Protein AF-A0A2S7SS19-F1 (afdb_monomer_lite)

Secondary structure (DSSP, 8-state):
-PPS-SEEEEEEE-SSS-EEEEEEES-TTHHHHHHHHHHHHH--HHHH--EEE-TT-EEEEEE---TTEEEEEEEHHHHHHHHT-TT--GGGTTTTEEEE-GGG-BTTTTEEEEEE-

Radius of gyration: 14.5 Å; chains: 1; bounding box: 39×29×42 Å

Sequence (117 aa):
MHPAGDLQVTFVNNSASRYFVDESEGCDSCNIYSDAKNYCQNNYPDHCFPKVIMPGQSVVLETKFKFVMKAIAINADSLDKFCGNTNEGITNKCTWVKIFHNDHLATTNKTCTFIIK

Organism: NCBI:txid2077091

Structure (mmCIF, N/CA/C/O backbone):
data_AF-A0A2S7SS19-F1
#
_entry.id   AF-A0A2S7SS19-F1
#
loop_
_atom_site.group_PDB
_atom_site.id
_atom_site.type_symbol
_atom_site.label_atom_id
_atom_site.label_alt_id
_atom_site.label_comp_id
_atom_site.label_asym_id
_atom_site.label_entity_id
_atom_site.label_seq_id
_atom_site.pdbx_PDB_ins_code
_atom_site.Cartn_x
_atom_site.Cartn_y
_atom_site.Cartn_z
_atom_site.occupancy
_atom_site.B_iso_or_equiv
_atom_site.auth_seq_id
_atom_site.auth_comp_id
_atom_site.auth_asym_id
_atom_site.auth_atom_id
_atom_site.pdbx_PDB_model_num
ATOM 1 N N . MET A 1 1 ? 1.602 2.445 -29.114 1.00 39.03 1 MET A N 1
ATOM 2 C CA . MET A 1 1 ? 1.363 1.568 -27.948 1.00 39.03 1 MET A CA 1
ATOM 3 C C . MET A 1 1 ? 2.721 1.160 -27.398 1.00 39.03 1 MET A C 1
ATOM 5 O O . MET A 1 1 ? 3.482 0.558 -28.138 1.00 39.03 1 MET A O 1
ATOM 9 N N . HIS A 1 2 ? 3.068 1.575 -26.178 1.00 29.38 2 HIS A N 1
ATOM 10 C CA . HIS A 1 2 ? 4.302 1.141 -25.506 1.00 29.38 2 HIS A CA 1
ATOM 11 C C . HIS A 1 2 ? 3.976 -0.056 -24.600 1.00 29.38 2 HIS A C 1
ATOM 13 O O . HIS A 1 2 ? 2.905 -0.033 -23.984 1.00 29.38 2 HIS A O 1
ATOM 19 N N . PRO A 1 3 ? 4.845 -1.079 -24.516 1.00 39.88 3 PRO A N 1
ATOM 20 C CA . PRO A 1 3 ? 4.576 -2.274 -23.724 1.00 39.88 3 PRO A CA 1
ATOM 21 C C . PRO A 1 3 ? 4.373 -1.945 -22.234 1.00 39.88 3 PRO A C 1
ATOM 23 O O . PRO A 1 3 ? 4.871 -0.945 -21.708 1.00 39.88 3 PRO A O 1
ATOM 26 N N . ALA A 1 4 ? 3.549 -2.761 -21.579 1.00 41.16 4 ALA A N 1
ATOM 27 C CA . ALA A 1 4 ? 3.339 -2.763 -20.136 1.00 41.16 4 ALA A CA 1
ATOM 28 C C . ALA A 1 4 ? 4.566 -3.344 -19.397 1.00 41.16 4 ALA A C 1
ATOM 30 O O . ALA A 1 4 ? 5.258 -4.181 -19.967 1.00 41.16 4 ALA A O 1
ATOM 31 N N . GLY A 1 5 ? 4.800 -2.899 -18.152 1.00 53.31 5 GLY A N 1
ATOM 32 C CA . GLY A 1 5 ? 5.720 -3.520 -17.184 1.00 53.31 5 GLY A CA 1
ATOM 33 C C . GLY A 1 5 ? 7.212 -3.223 -17.371 1.00 53.31 5 GLY A C 1
ATOM 34 O O . GLY A 1 5 ? 7.911 -3.981 -18.032 1.00 53.31 5 GLY A O 1
ATOM 35 N N . ASP A 1 6 ? 7.724 -2.162 -16.735 1.00 65.44 6 ASP A N 1
ATOM 36 C CA . ASP A 1 6 ? 9.176 -1.936 -16.654 1.00 65.44 6 ASP A CA 1
ATOM 37 C C . ASP A 1 6 ? 9.743 -2.244 -15.265 1.00 65.44 6 ASP A C 1
ATOM 39 O O . ASP A 1 6 ? 10.920 -2.558 -15.179 1.00 65.44 6 ASP A O 1
ATOM 43 N N . LEU A 1 7 ? 8.958 -2.197 -14.187 1.00 73.38 7 LEU A N 1
ATOM 44 C CA . LEU A 1 7 ? 9.467 -2.381 -12.833 1.00 73.38 7 LEU A CA 1
ATOM 45 C C . LEU A 1 7 ? 8.550 -3.279 -11.995 1.00 73.38 7 LEU A C 1
ATOM 47 O O . LEU A 1 7 ? 7.338 -3.093 -11.958 1.00 73.38 7 LEU A O 1
ATOM 51 N N . GLN A 1 8 ? 9.143 -4.234 -11.281 1.00 79.44 8 GLN A N 1
ATOM 52 C CA . GLN A 1 8 ? 8.425 -5.114 -10.360 1.00 79.44 8 GLN A CA 1
ATOM 53 C C . GLN A 1 8 ? 8.682 -4.691 -8.913 1.00 79.44 8 GLN A C 1
ATOM 55 O O . GLN A 1 8 ? 9.803 -4.782 -8.410 1.00 79.44 8 GLN A O 1
ATOM 60 N N . VAL A 1 9 ? 7.637 -4.239 -8.224 1.00 80.75 9 VAL A N 1
ATOM 61 C CA . VAL A 1 9 ? 7.694 -3.862 -6.810 1.00 80.75 9 VAL A CA 1
ATOM 62 C C . VAL A 1 9 ? 7.016 -4.942 -5.980 1.00 80.75 9 VAL A C 1
ATOM 64 O O . VAL A 1 9 ? 5.816 -5.162 -6.092 1.00 80.75 9 VAL A O 1
ATOM 67 N N . THR A 1 10 ? 7.776 -5.616 -5.125 1.00 87.12 10 THR A N 1
ATOM 68 C CA . THR A 1 10 ? 7.250 -6.610 -4.190 1.00 87.12 10 THR A CA 1
ATOM 69 C C . THR A 1 10 ? 6.938 -5.949 -2.858 1.00 87.12 10 THR A C 1
ATOM 71 O O . THR A 1 10 ? 7.838 -5.475 -2.170 1.00 87.12 10 THR A O 1
ATOM 74 N N . PHE A 1 11 ? 5.679 -5.967 -2.451 1.00 88.06 11 PHE A N 1
ATOM 75 C CA . PHE A 1 11 ? 5.286 -5.641 -1.087 1.00 88.06 11 PHE A CA 1
ATOM 76 C C . PHE A 1 11 ? 5.245 -6.907 -0.249 1.00 88.06 11 PHE A C 1
ATOM 78 O O . PHE A 1 11 ? 4.697 -7.915 -0.686 1.00 88.06 11 PHE A O 1
ATOM 85 N N . VAL A 1 12 ? 5.795 -6.847 0.961 1.00 91.25 12 VAL A N 1
ATOM 86 C CA . VAL A 1 12 ? 5.740 -7.927 1.950 1.00 91.25 12 VAL A CA 1
ATOM 87 C C . VAL A 1 12 ? 5.108 -7.378 3.221 1.00 91.25 12 VAL A C 1
ATOM 89 O O . VAL A 1 12 ? 5.656 -6.463 3.839 1.00 91.25 12 VAL A O 1
ATOM 92 N N . ASN A 1 13 ? 3.955 -7.920 3.609 1.00 93.19 13 ASN A N 1
ATOM 93 C CA . ASN A 1 13 ? 3.242 -7.507 4.809 1.00 93.19 13 ASN A CA 1
ATOM 94 C C . ASN A 1 13 ? 3.643 -8.366 6.015 1.00 93.19 13 ASN A C 1
ATOM 96 O O . ASN A 1 13 ? 3.079 -9.432 6.242 1.00 93.19 13 ASN A O 1
ATOM 100 N N . ASN A 1 14 ? 4.584 -7.872 6.816 1.00 91.75 14 ASN A N 1
ATOM 101 C CA . ASN A 1 14 ? 4.984 -8.480 8.089 1.00 91.75 14 ASN A CA 1
ATOM 102 C C . ASN A 1 14 ? 4.276 -7.848 9.298 1.00 91.75 14 ASN A C 1
ATOM 104 O O . ASN A 1 14 ? 4.642 -8.133 10.438 1.00 91.75 14 ASN A O 1
ATOM 108 N N . SER A 1 15 ? 3.299 -6.974 9.064 1.00 90.56 15 SER A N 1
ATOM 109 C CA . SER A 1 15 ? 2.501 -6.367 10.124 1.00 90.56 15 SER A CA 1
ATOM 110 C C . SER A 1 15 ? 1.286 -7.237 10.471 1.00 90.56 15 SER A C 1
ATOM 112 O O . SER A 1 15 ? 0.937 -8.169 9.744 1.00 90.56 15 SER A O 1
ATOM 114 N N . ALA A 1 16 ? 0.598 -6.898 11.563 1.00 91.50 16 ALA A N 1
ATOM 115 C CA . ALA A 1 16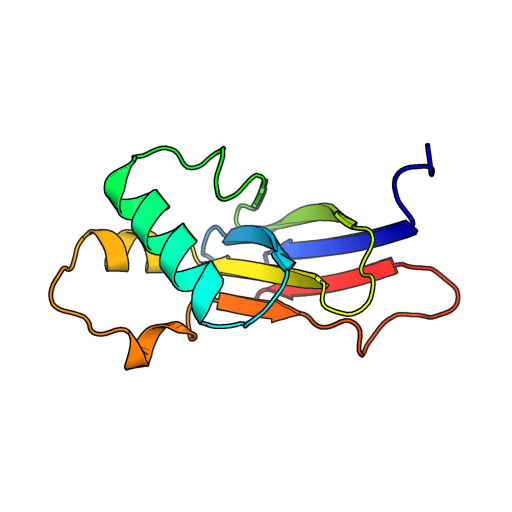 ? -0.672 -7.526 11.936 1.00 91.50 16 ALA A CA 1
ATOM 116 C C . ALA A 1 16 ? -1.894 -6.950 11.189 1.00 91.50 16 ALA A C 1
ATOM 118 O O . ALA A 1 16 ? -2.984 -7.509 11.290 1.00 91.50 16 ALA A O 1
ATOM 119 N N . SER A 1 17 ? -1.726 -5.846 10.456 1.00 89.50 17 SER A N 1
ATOM 120 C CA . SER A 1 17 ? -2.806 -5.145 9.754 1.00 89.50 17 SER A CA 1
ATOM 121 C C . SER A 1 17 ? -2.871 -5.539 8.284 1.00 89.50 17 SER A C 1
ATOM 123 O O . SER A 1 17 ? -1.866 -5.918 7.683 1.00 89.50 17 SER A O 1
ATOM 125 N N . ARG A 1 18 ? -4.044 -5.391 7.665 1.00 89.50 18 ARG A N 1
ATOM 126 C CA . ARG A 1 18 ? -4.172 -5.460 6.202 1.00 89.50 18 ARG A CA 1
ATOM 127 C C . ARG A 1 18 ? -3.758 -4.122 5.578 1.00 89.50 18 ARG A C 1
ATOM 129 O O . ARG A 1 18 ? -3.995 -3.059 6.160 1.00 89.50 18 ARG A O 1
ATOM 136 N N . TYR A 1 19 ? -3.145 -4.175 4.402 1.00 88.62 19 TYR A N 1
ATOM 137 C CA . TYR A 1 19 ? -2.694 -2.983 3.687 1.00 88.62 19 TYR A CA 1
ATOM 138 C C . TYR A 1 19 ? -3.289 -2.927 2.288 1.00 88.62 19 TYR A C 1
ATOM 140 O O . TYR A 1 19 ? -3.356 -3.940 1.597 1.00 88.62 19 TYR A O 1
ATOM 148 N N . PHE A 1 20 ? -3.675 -1.733 1.867 1.00 86.94 20 PHE A N 1
ATOM 149 C CA . PHE A 1 20 ? -3.901 -1.422 0.465 1.00 86.94 20 PHE A CA 1
ATOM 150 C C . PHE A 1 20 ? -2.575 -1.013 -0.160 1.00 86.94 20 PHE A C 1
ATOM 152 O O . PHE A 1 20 ? -1.857 -0.212 0.437 1.00 86.94 20 PHE A O 1
ATOM 159 N N . VAL A 1 21 ? -2.237 -1.551 -1.327 1.00 85.06 21 VAL A N 1
ATOM 160 C CA . VAL A 1 21 ? -1.036 -1.147 -2.065 1.00 85.06 21 VAL A CA 1
ATOM 161 C C . VAL A 1 21 ? -1.398 -0.680 -3.458 1.00 85.06 21 VAL A C 1
ATOM 163 O O . VAL A 1 21 ? -2.209 -1.311 -4.135 1.00 85.06 21 VAL A O 1
ATOM 166 N N . ASP A 1 22 ? -0.793 0.427 -3.872 1.00 80.62 22 ASP A N 1
ATOM 167 C CA . ASP A 1 22 ? -1.072 1.030 -5.170 1.00 80.62 22 ASP A CA 1
ATOM 168 C C . ASP A 1 22 ? 0.097 1.879 -5.681 1.00 80.62 22 ASP A C 1
ATOM 170 O O . ASP A 1 22 ? 1.068 2.140 -4.963 1.00 80.62 22 ASP A O 1
ATOM 174 N N . GLU A 1 23 ? -0.017 2.320 -6.927 1.00 79.06 23 GLU A N 1
ATOM 175 C CA . GLU A 1 23 ? 0.749 3.403 -7.525 1.00 79.06 23 GLU A CA 1
ATOM 176 C C . GLU A 1 23 ? 0.013 4.733 -7.371 1.00 79.06 23 GLU A C 1
ATOM 178 O O . GLU A 1 23 ? -1.136 4.876 -7.768 1.00 79.06 23 GLU A O 1
ATOM 183 N N . SER A 1 24 ? 0.708 5.746 -6.858 1.00 73.25 24 SER A N 1
ATOM 184 C CA . SER A 1 24 ? 0.206 7.115 -6.805 1.00 73.25 24 SER A CA 1
ATOM 185 C C . SER A 1 24 ? 1.075 8.030 -7.657 1.00 73.25 24 SER A C 1
ATOM 187 O O . SER A 1 24 ? 2.306 8.024 -7.568 1.00 73.25 24 SER A O 1
ATOM 189 N N . GLU A 1 25 ? 0.419 8.882 -8.436 1.00 68.38 25 GLU A N 1
ATOM 190 C CA . GLU A 1 25 ? 1.033 10.019 -9.121 1.00 68.38 25 GLU A CA 1
ATOM 191 C C . GLU A 1 25 ? 0.862 11.288 -8.271 1.00 68.38 25 GLU A C 1
ATOM 193 O O . GLU A 1 25 ? -0.168 11.467 -7.627 1.00 68.38 25 GLU A O 1
ATOM 198 N N . GLY A 1 26 ? 1.846 12.193 -8.258 1.00 62.38 26 GLY A N 1
ATOM 199 C CA . GLY A 1 26 ? 1.673 13.555 -7.727 1.00 62.38 26 GLY A CA 1
ATOM 200 C C . GLY A 1 26 ? 2.047 13.788 -6.252 1.00 62.38 26 GLY A C 1
ATOM 201 O O . GLY A 1 26 ? 3.020 13.233 -5.732 1.00 62.38 26 GLY A O 1
ATOM 202 N N . CYS A 1 27 ? 1.341 14.731 -5.609 1.00 57.75 27 CYS A N 1
ATOM 203 C CA . CYS A 1 27 ? 1.634 15.200 -4.249 1.00 57.75 27 CYS A CA 1
ATOM 204 C C . CYS A 1 27 ? 1.197 14.166 -3.204 1.00 57.75 27 CYS A C 1
ATOM 206 O O . CYS A 1 27 ? 0.037 13.753 -3.199 1.00 57.75 27 CYS A O 1
ATOM 208 N N . ASP A 1 28 ? 2.114 13.824 -2.295 1.00 64.38 28 ASP A N 1
ATOM 209 C CA . ASP A 1 28 ? 1.953 12.769 -1.287 1.00 64.38 28 ASP A CA 1
ATOM 210 C C . ASP A 1 28 ? 0.682 12.920 -0.448 1.00 64.38 28 ASP A C 1
ATOM 212 O O . ASP A 1 28 ? 0.036 11.939 -0.122 1.00 64.38 28 ASP A O 1
ATOM 216 N N . SER A 1 29 ? 0.278 14.142 -0.112 1.00 63.00 29 SER A N 1
ATOM 217 C CA . SER A 1 29 ? -0.852 14.374 0.794 1.00 63.00 29 SER A CA 1
ATOM 218 C C . SER A 1 29 ? -2.185 14.640 0.091 1.00 63.00 29 SER A C 1
ATOM 220 O O . SER A 1 29 ? -3.241 14.404 0.679 1.00 63.00 29 SER A O 1
ATOM 222 N N . CYS A 1 30 ? -2.172 15.141 -1.148 1.00 63.19 30 CYS A N 1
ATOM 223 C CA . CYS A 1 30 ? -3.390 15.606 -1.818 1.00 63.19 30 CYS A CA 1
ATOM 224 C C . CYS A 1 30 ? -4.238 14.449 -2.362 1.00 63.19 30 CYS A C 1
ATOM 226 O O . CYS A 1 30 ? -5.449 14.425 -2.140 1.00 63.19 30 CYS A O 1
ATOM 228 N N . ASN A 1 31 ? -3.603 13.488 -3.038 1.00 66.00 31 ASN A N 1
ATOM 229 C CA . ASN A 1 31 ? -4.315 12.386 -3.692 1.00 66.00 31 ASN A CA 1
ATOM 230 C C . ASN A 1 31 ? -4.757 11.331 -2.678 1.00 66.00 31 ASN A C 1
ATOM 232 O O . ASN A 1 31 ? -5.933 10.988 -2.626 1.00 66.00 31 ASN A O 1
ATOM 236 N N . ILE A 1 32 ? -3.872 10.983 -1.741 1.00 70.06 32 ILE A N 1
ATOM 237 C CA . ILE A 1 32 ? -4.165 10.055 -0.642 1.00 70.06 32 ILE A CA 1
ATOM 238 C C . ILE A 1 32 ? -5.391 10.493 0.170 1.00 70.06 32 ILE A C 1
ATOM 240 O O . ILE A 1 32 ? -6.209 9.661 0.559 1.00 70.06 32 ILE A O 1
ATOM 244 N N . TYR A 1 33 ? -5.554 11.796 0.429 1.00 72.06 33 TYR A N 1
ATOM 245 C CA . TYR A 1 33 ? -6.728 12.282 1.152 1.00 72.06 33 TYR A CA 1
ATOM 246 C C . TYR A 1 33 ? -8.021 12.143 0.343 1.00 72.06 33 TYR A C 1
ATOM 248 O O . TYR A 1 33 ? -9.059 11.778 0.899 1.00 72.06 33 TYR A O 1
ATOM 256 N N . SER A 1 34 ? -7.965 12.441 -0.956 1.00 72.44 34 SER A N 1
ATOM 257 C CA . SER A 1 34 ? -9.105 12.266 -1.854 1.00 72.44 34 SER A CA 1
ATOM 258 C C . SER A 1 34 ? -9.525 10.797 -1.916 1.00 72.44 34 SER A C 1
ATOM 260 O O . SER A 1 34 ? -10.707 10.497 -1.757 1.00 72.44 34 SER A O 1
ATOM 262 N N . ASP A 1 35 ? -8.564 9.882 -2.039 1.00 73.44 35 ASP A N 1
ATOM 263 C CA . ASP A 1 35 ? -8.818 8.440 -2.110 1.00 73.44 35 ASP A CA 1
ATOM 264 C C . ASP A 1 35 ? -9.350 7.892 -0.786 1.00 73.44 35 ASP A C 1
ATOM 266 O O . ASP A 1 35 ? -10.337 7.158 -0.769 1.00 73.44 35 ASP A O 1
ATOM 270 N N . ALA A 1 36 ? -8.790 8.333 0.344 1.00 74.50 36 ALA A N 1
ATOM 271 C CA . ALA A 1 36 ? -9.308 8.009 1.670 1.00 74.50 36 ALA A CA 1
ATOM 272 C C . ALA A 1 36 ? -10.747 8.511 1.869 1.00 74.50 36 ALA A C 1
ATOM 274 O O . ALA A 1 36 ? -11.596 7.786 2.383 1.00 74.50 36 ALA A O 1
ATOM 275 N N . LYS A 1 37 ? -11.055 9.740 1.439 1.00 74.81 37 LYS A N 1
ATOM 276 C CA . LYS A 1 37 ? -12.412 10.293 1.519 1.00 74.81 37 LYS A CA 1
ATOM 277 C C . LYS A 1 37 ? -13.380 9.515 0.628 1.00 74.81 37 LYS A C 1
ATOM 279 O O . LYS A 1 37 ? -14.477 9.191 1.078 1.00 74.81 37 LYS A O 1
ATOM 284 N N . ASN A 1 38 ? -12.972 9.191 -0.597 1.00 73.69 38 ASN A N 1
ATOM 285 C CA . ASN A 1 38 ? -13.759 8.372 -1.514 1.00 73.69 38 ASN A CA 1
ATOM 286 C C . ASN A 1 38 ? -14.025 6.981 -0.928 1.00 73.69 38 ASN A C 1
ATOM 288 O O . ASN A 1 38 ? -15.164 6.522 -0.974 1.00 73.69 38 ASN A O 1
ATOM 292 N N . TYR A 1 39 ? -13.022 6.353 -0.310 1.00 76.75 39 TYR A N 1
ATOM 293 C CA . TYR A 1 39 ? -13.172 5.085 0.403 1.00 76.75 39 TYR A CA 1
ATOM 294 C C . TYR A 1 39 ? -14.222 5.182 1.519 1.00 76.75 39 TYR A C 1
ATOM 296 O O . TYR A 1 39 ? -15.155 4.380 1.552 1.00 76.75 39 TYR A O 1
ATOM 304 N N . CYS A 1 40 ? -14.150 6.217 2.364 1.00 76.62 40 CYS A N 1
ATOM 305 C CA . CYS A 1 40 ? -15.121 6.424 3.442 1.00 76.62 40 CYS A CA 1
ATOM 306 C C . CYS A 1 40 ? -16.551 6.691 2.946 1.00 76.62 40 CYS A C 1
ATOM 308 O O . CYS A 1 40 ? -17.512 6.354 3.632 1.00 76.62 40 CYS A O 1
ATOM 310 N N . GLN A 1 41 ? -16.706 7.345 1.791 1.00 75.25 41 GLN A N 1
ATOM 311 C CA . GLN A 1 41 ? -18.013 7.746 1.264 1.00 75.25 41 GLN A CA 1
ATOM 312 C C . GLN A 1 41 ? -18.700 6.650 0.451 1.00 75.25 41 GLN A C 1
ATOM 314 O O . GLN A 1 41 ? -19.927 6.584 0.440 1.00 75.25 41 GLN A O 1
ATOM 319 N N . ASN A 1 42 ? -17.926 5.821 -0.247 1.00 65.44 42 ASN A N 1
ATOM 320 C CA . ASN A 1 42 ? -18.466 5.013 -1.329 1.00 65.44 42 ASN A CA 1
ATOM 321 C C . ASN A 1 42 ? -18.517 3.508 -1.031 1.00 65.44 42 ASN A C 1
ATOM 323 O O . ASN A 1 42 ? -19.105 2.791 -1.828 1.00 65.44 42 ASN A O 1
ATOM 327 N N . ASN A 1 43 ? -17.973 2.995 0.084 1.00 58.88 43 ASN A N 1
ATOM 328 C CA . ASN A 1 43 ? -17.965 1.546 0.384 1.00 58.88 43 ASN A CA 1
ATOM 329 C C . ASN A 1 43 ? -17.345 0.666 -0.736 1.00 58.88 43 ASN A C 1
ATOM 331 O O . ASN A 1 43 ? -17.535 -0.549 -0.737 1.00 58.88 43 ASN A O 1
ATOM 335 N N . TYR A 1 44 ? -16.606 1.252 -1.688 1.00 53.34 44 TYR A N 1
ATOM 336 C CA . TYR A 1 44 ? -16.000 0.546 -2.823 1.00 53.34 44 TYR A CA 1
ATOM 337 C C . TYR A 1 44 ? -14.479 0.448 -2.631 1.00 53.34 44 TYR A C 1
ATOM 339 O O . TYR A 1 44 ? -13.758 1.359 -3.043 1.00 53.34 44 TYR A O 1
ATOM 347 N N . PRO A 1 45 ? -13.970 -0.635 -2.013 1.00 53.12 45 PRO A N 1
ATOM 348 C CA . PRO A 1 45 ? -12.533 -0.829 -1.822 1.00 53.12 45 PRO A CA 1
ATOM 349 C C . PRO A 1 45 ? -11.778 -1.022 -3.148 1.00 53.12 45 PRO A C 1
ATOM 351 O O . PRO A 1 45 ? -10.655 -0.546 -3.285 1.00 53.12 45 PRO A O 1
ATOM 354 N N . ASP A 1 46 ? -12.403 -1.649 -4.148 1.00 50.56 46 ASP A N 1
ATOM 355 C CA . ASP A 1 46 ? -11.664 -2.228 -5.279 1.00 50.56 46 ASP A CA 1
ATOM 356 C C . ASP A 1 46 ? -11.226 -1.217 -6.350 1.00 50.56 46 ASP A C 1
ATOM 358 O O . ASP A 1 46 ? -10.263 -1.466 -7.073 1.00 50.56 46 ASP A O 1
ATOM 362 N N . HIS A 1 47 ? -11.913 -0.075 -6.474 1.00 52.28 47 HIS A N 1
ATOM 363 C CA . HIS A 1 47 ? -11.612 0.906 -7.526 1.00 52.28 47 HIS A CA 1
ATOM 364 C C . HIS A 1 47 ? -10.587 1.967 -7.116 1.00 52.28 47 HIS A C 1
ATOM 366 O O . HIS A 1 47 ? -9.896 2.488 -7.988 1.00 52.28 47 HIS A O 1
ATOM 372 N N . CYS A 1 48 ? -10.498 2.289 -5.823 1.00 54.78 48 CYS A N 1
ATOM 373 C CA . CYS A 1 48 ? -9.528 3.255 -5.299 1.00 54.78 48 CYS A CA 1
ATOM 374 C C . CYS A 1 48 ? -8.248 2.583 -4.791 1.00 54.78 48 CYS A C 1
ATOM 376 O O . CYS A 1 48 ? -7.223 3.244 -4.717 1.00 54.78 48 CYS A O 1
ATOM 378 N N . PHE A 1 49 ? -8.309 1.292 -4.443 1.00 66.94 49 PHE A N 1
ATOM 379 C CA . PHE A 1 49 ? -7.179 0.529 -3.925 1.00 66.94 49 PHE A CA 1
ATOM 380 C C . PHE A 1 49 ? -7.159 -0.879 -4.539 1.00 66.94 49 PHE A C 1
ATOM 382 O O . PHE A 1 49 ? -7.679 -1.830 -3.952 1.00 66.94 49 PHE A O 1
ATOM 389 N N . PRO A 1 50 ? -6.556 -1.042 -5.726 1.00 64.44 50 PRO A N 1
ATOM 390 C CA . PRO A 1 50 ? -6.731 -2.230 -6.560 1.00 64.44 50 PRO A CA 1
ATOM 391 C C . PRO A 1 50 ? -6.131 -3.507 -5.961 1.00 64.44 50 PRO A C 1
ATOM 393 O O . PRO A 1 50 ? -6.445 -4.607 -6.419 1.00 64.44 50 PRO A O 1
ATOM 396 N N . LYS A 1 51 ? -5.240 -3.393 -4.965 1.00 82.88 51 LYS A N 1
ATOM 397 C CA . LYS A 1 51 ? -4.618 -4.544 -4.307 1.00 82.88 51 LYS A CA 1
ATOM 398 C C . LYS A 1 51 ? -4.667 -4.429 -2.793 1.00 82.88 51 LYS A C 1
ATOM 400 O O . LYS A 1 51 ? -4.206 -3.453 -2.205 1.00 82.88 51 LYS A O 1
ATOM 405 N N . VAL A 1 52 ? -5.140 -5.502 -2.168 1.00 86.25 52 VAL A N 1
ATOM 406 C CA . VAL A 1 52 ? -5.106 -5.713 -0.719 1.00 86.25 52 VAL A CA 1
ATOM 407 C C . VAL A 1 52 ? -4.089 -6.803 -0.408 1.00 86.25 52 VAL A C 1
ATOM 409 O O . VAL A 1 52 ? -4.091 -7.852 -1.051 1.00 86.25 52 VAL A O 1
ATOM 412 N N . ILE A 1 53 ? -3.247 -6.578 0.596 1.00 90.25 53 ILE A N 1
ATOM 413 C CA . ILE A 1 53 ? -2.328 -7.582 1.137 1.00 90.25 53 ILE A CA 1
ATOM 414 C C . ILE A 1 53 ? -2.651 -7.871 2.601 1.00 90.25 53 ILE A C 1
ATOM 416 O O . ILE A 1 53 ? -2.645 -6.980 3.456 1.00 90.25 53 ILE A O 1
ATOM 420 N N . MET A 1 54 ? -2.925 -9.138 2.900 1.00 92.00 54 MET A N 1
ATOM 421 C CA . MET A 1 54 ? -3.208 -9.602 4.259 1.00 92.00 54 MET A CA 1
ATOM 422 C C . MET A 1 54 ? -1.907 -9.815 5.055 1.00 92.00 54 MET A C 1
ATOM 424 O O . MET A 1 54 ? -0.831 -9.900 4.453 1.00 92.00 54 MET A O 1
ATOM 428 N N . PRO A 1 55 ? -1.973 -9.912 6.396 1.00 94.12 55 PRO A N 1
ATOM 429 C CA . PRO A 1 55 ? -0.819 -10.268 7.220 1.00 94.12 55 PRO A CA 1
ATOM 430 C C . PRO A 1 55 ? -0.112 -11.537 6.727 1.00 94.12 55 PRO A C 1
ATOM 432 O O . PRO A 1 55 ? -0.753 -12.547 6.436 1.00 94.12 55 PRO A O 1
ATOM 435 N N . GLY A 1 56 ? 1.215 -11.478 6.620 1.00 93.62 56 GLY A N 1
ATOM 436 C CA . GLY A 1 56 ? 2.069 -12.567 6.139 1.00 93.62 56 GLY A CA 1
ATOM 437 C C . GLY A 1 56 ? 2.096 -12.752 4.618 1.00 93.62 56 GLY A C 1
ATOM 438 O O . GLY A 1 56 ? 2.836 -13.606 4.132 1.00 93.62 56 GLY A O 1
ATOM 439 N N . GLN A 1 57 ? 1.316 -11.982 3.852 1.00 94.50 57 GLN A N 1
ATOM 440 C CA . GLN A 1 57 ? 1.295 -12.084 2.394 1.00 94.50 57 GLN A CA 1
ATOM 441 C C . GLN A 1 57 ? 2.319 -11.169 1.728 1.00 94.50 57 GLN A C 1
ATOM 443 O O . GLN A 1 57 ? 2.731 -10.137 2.264 1.00 94.50 57 GLN A O 1
ATOM 448 N N . SER A 1 58 ? 2.670 -11.532 0.498 1.00 92.38 58 SER A N 1
ATOM 449 C CA . SER A 1 58 ? 3.379 -10.665 -0.427 1.00 92.38 58 SER A CA 1
ATOM 450 C C . SER A 1 58 ? 2.611 -1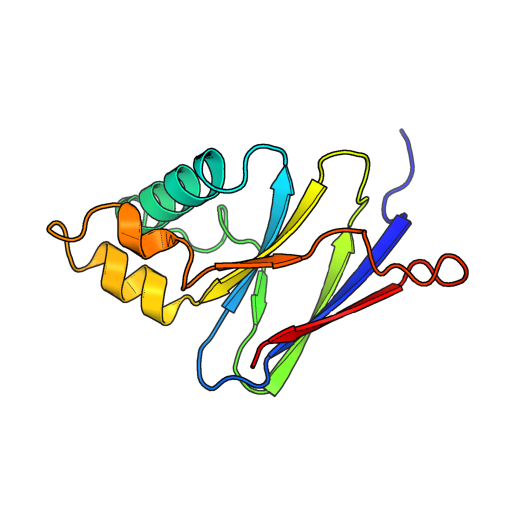0.516 -1.734 1.00 92.38 58 SER A C 1
ATOM 452 O O . SER A 1 58 ? 1.862 -11.405 -2.141 1.00 92.38 58 SER A O 1
ATOM 454 N N . VAL A 1 59 ? 2.793 -9.378 -2.399 1.00 90.31 59 VAL A N 1
ATOM 455 C CA . VAL A 1 59 ? 2.251 -9.145 -3.739 1.00 90.31 59 VAL A CA 1
ATOM 456 C C . VAL A 1 59 ? 3.266 -8.409 -4.589 1.00 90.31 59 VAL A C 1
ATOM 458 O O . VAL A 1 59 ? 3.982 -7.536 -4.101 1.00 90.31 59 VAL A O 1
ATOM 461 N N . VAL A 1 60 ? 3.300 -8.745 -5.874 1.00 86.94 60 VAL A N 1
ATOM 462 C CA . VAL A 1 60 ? 4.061 -7.993 -6.868 1.00 86.94 60 VAL A CA 1
ATOM 463 C C . VAL A 1 60 ? 3.128 -6.995 -7.545 1.00 86.94 60 VAL A C 1
ATOM 465 O O . VAL A 1 60 ? 2.066 -7.353 -8.064 1.00 86.94 60 VAL A O 1
ATOM 468 N N . LEU A 1 61 ? 3.510 -5.728 -7.515 1.00 80.50 61 LEU A N 1
ATOM 469 C CA . LEU A 1 61 ? 2.937 -4.649 -8.299 1.00 80.50 61 LEU A CA 1
ATOM 470 C C . LEU A 1 61 ? 3.835 -4.432 -9.521 1.00 80.50 61 LEU A C 1
ATOM 472 O O . LEU A 1 61 ? 5.025 -4.147 -9.382 1.00 80.50 61 LEU A O 1
ATOM 476 N N . GLU A 1 62 ? 3.276 -4.612 -10.714 1.00 76.56 62 GLU A N 1
ATOM 477 C CA . GLU A 1 62 ? 3.962 -4.257 -11.953 1.00 76.56 62 GLU A CA 1
ATOM 478 C C . GLU A 1 62 ? 3.727 -2.777 -12.226 1.00 76.56 62 GLU A C 1
ATOM 480 O O . GLU A 1 62 ? 2.659 -2.385 -12.688 1.00 76.56 62 GLU A O 1
ATOM 485 N N . THR A 1 63 ? 4.744 -1.975 -11.937 1.00 68.38 63 THR A N 1
ATOM 486 C CA . THR A 1 63 ? 4.711 -0.523 -12.064 1.00 68.38 63 THR A CA 1
ATOM 487 C C . THR A 1 63 ? 5.590 -0.057 -13.218 1.00 68.38 63 THR A C 1
ATOM 489 O O . THR A 1 63 ? 6.470 -0.763 -13.723 1.00 68.38 63 THR A O 1
ATOM 492 N N . LYS A 1 64 ? 5.356 1.173 -13.670 1.00 65.31 64 LYS A N 1
ATOM 493 C CA . LYS A 1 64 ? 6.223 1.848 -14.637 1.00 65.31 64 LYS A CA 1
ATOM 494 C C . LYS A 1 64 ? 7.173 2.866 -14.006 1.00 65.31 64 LYS A C 1
ATOM 496 O O . LYS A 1 64 ? 7.965 3.397 -14.776 1.00 65.31 64 LYS A O 1
ATOM 501 N N . PHE A 1 65 ? 7.089 3.153 -12.692 1.00 62.34 65 PHE A N 1
ATOM 502 C CA . PHE A 1 65 ? 7.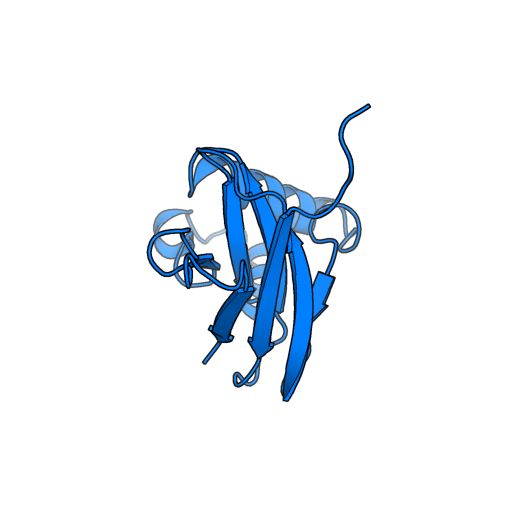816 4.219 -11.958 1.00 62.34 65 PHE A CA 1
ATOM 503 C C . PHE A 1 65 ? 8.592 5.203 -12.857 1.00 62.34 65 PHE A C 1
ATOM 505 O O . PHE A 1 65 ? 9.821 5.198 -12.929 1.00 62.34 65 PHE A O 1
ATOM 512 N N . LYS A 1 66 ? 7.864 6.061 -13.582 1.00 56.97 66 LYS A N 1
ATOM 513 C CA . LYS A 1 66 ? 8.444 7.179 -14.331 1.00 56.97 66 LYS A CA 1
ATOM 514 C C . LYS A 1 66 ? 8.232 8.455 -13.528 1.00 56.97 66 LYS A C 1
ATOM 516 O O . LYS A 1 66 ? 7.111 8.741 -13.119 1.00 56.97 66 LYS A O 1
ATOM 521 N N . PHE A 1 67 ? 9.310 9.222 -13.364 1.00 54.72 67 PHE A N 1
ATOM 522 C CA . PHE A 1 67 ? 9.380 10.584 -12.813 1.00 54.72 67 PHE A CA 1
ATOM 523 C C . PHE A 1 67 ? 8.727 10.812 -11.437 1.00 54.72 67 PHE A C 1
ATOM 525 O O . PHE A 1 67 ? 9.440 10.968 -10.452 1.00 54.72 67 PHE A O 1
ATOM 532 N N . VAL A 1 68 ? 7.395 10.883 -11.384 1.00 53.25 68 VAL A N 1
ATOM 533 C CA . VAL A 1 68 ? 6.582 11.327 -10.234 1.00 53.25 68 VAL A CA 1
ATOM 534 C C . VAL A 1 68 ? 5.741 10.209 -9.609 1.00 53.25 68 VAL A C 1
ATOM 536 O O . VAL A 1 68 ? 5.020 10.464 -8.645 1.00 53.25 68 VAL A O 1
ATOM 539 N N . MET A 1 69 ? 5.817 8.993 -10.158 1.00 67.25 69 MET A N 1
ATOM 540 C CA . MET A 1 69 ? 5.115 7.817 -9.642 1.00 67.25 69 MET A CA 1
ATOM 541 C C . MET A 1 69 ? 5.815 7.245 -8.407 1.00 67.25 69 MET A C 1
ATOM 543 O O . MET A 1 69 ? 7.039 7.095 -8.385 1.00 67.25 69 MET A O 1
ATOM 547 N N . LYS A 1 70 ? 5.021 6.921 -7.389 1.00 75.38 70 LYS A N 1
ATOM 548 C CA . LYS A 1 70 ? 5.437 6.348 -6.102 1.00 75.38 70 LYS A CA 1
ATOM 549 C C . LYS A 1 70 ? 4.558 5.142 -5.825 1.00 75.38 70 LYS A C 1
ATOM 551 O O . LYS A 1 70 ? 3.396 5.156 -6.221 1.00 75.38 70 LYS A O 1
ATOM 556 N N . ALA A 1 71 ? 5.074 4.125 -5.143 1.00 80.00 71 ALA A N 1
ATOM 557 C CA . ALA A 1 71 ? 4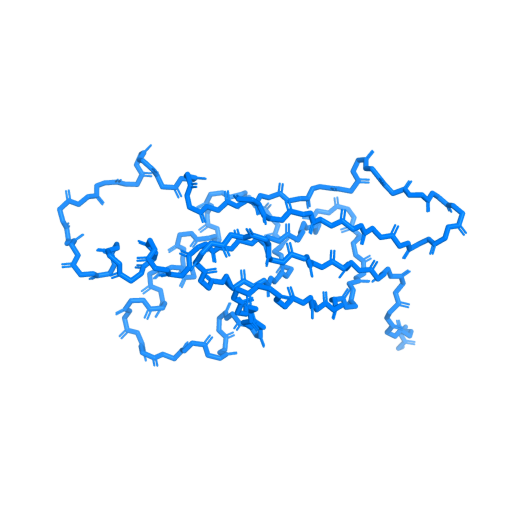.198 3.069 -4.649 1.00 80.00 71 ALA A CA 1
ATOM 558 C C . ALA A 1 71 ? 3.892 3.348 -3.188 1.00 80.00 71 ALA A C 1
ATOM 560 O O . ALA A 1 71 ? 4.742 3.820 -2.432 1.00 80.00 71 ALA A O 1
ATOM 561 N N . ILE A 1 72 ? 2.656 3.096 -2.805 1.00 81.81 72 ILE A N 1
ATOM 562 C CA . ILE A 1 72 ? 2.140 3.419 -1.485 1.00 81.81 72 ILE A CA 1
ATOM 563 C C . ILE A 1 72 ? 1.598 2.157 -0.833 1.00 81.81 72 ILE A C 1
ATOM 565 O O . ILE A 1 72 ? 1.102 1.261 -1.510 1.00 81.81 72 ILE A O 1
ATOM 569 N N . ALA A 1 73 ? 1.702 2.091 0.491 1.00 86.00 73 ALA A N 1
ATOM 570 C CA . ALA A 1 73 ? 1.000 1.112 1.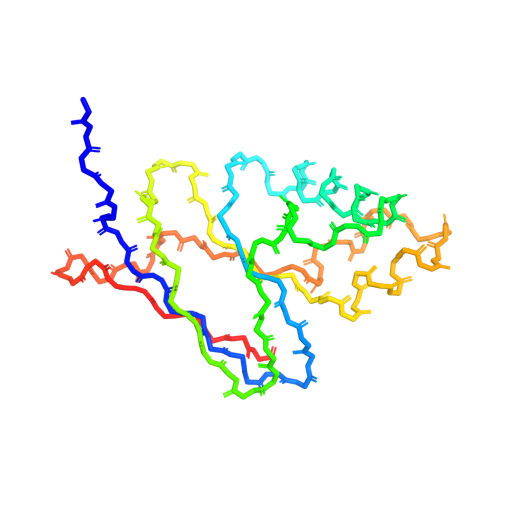303 1.00 86.00 73 ALA A CA 1
ATOM 571 C C . ALA A 1 73 ? 0.203 1.828 2.391 1.00 86.00 73 ALA A C 1
ATOM 573 O O . ALA A 1 73 ? 0.772 2.512 3.242 1.00 86.00 73 ALA A O 1
ATOM 574 N N . ILE A 1 74 ? -1.108 1.642 2.385 1.00 84.81 74 ILE A N 1
ATOM 575 C CA . ILE A 1 74 ? -2.060 2.279 3.289 1.00 84.81 74 ILE A CA 1
ATOM 576 C C . ILE A 1 74 ? -2.566 1.235 4.283 1.00 84.81 74 ILE A C 1
ATOM 578 O O . ILE A 1 74 ? -3.108 0.210 3.880 1.00 84.81 74 ILE A O 1
ATOM 582 N N . ASN A 1 75 ? -2.407 1.484 5.580 1.00 86.31 75 ASN A N 1
ATOM 583 C CA . ASN A 1 75 ? -2.949 0.639 6.640 1.00 86.31 75 ASN A CA 1
ATOM 584 C C . ASN A 1 75 ? -4.481 0.750 6.639 1.00 86.31 75 ASN A C 1
ATOM 586 O O . ASN A 1 75 ? -5.033 1.786 7.018 1.00 86.31 75 ASN A O 1
ATOM 590 N N . ALA A 1 76 ? -5.163 -0.312 6.216 1.00 82.88 76 ALA A N 1
ATOM 591 C CA . ALA A 1 76 ? -6.611 -0.276 6.049 1.00 82.88 76 ALA A CA 1
ATOM 592 C C . ALA A 1 76 ? -7.344 -0.159 7.389 1.00 82.88 76 ALA A C 1
ATOM 594 O O . ALA A 1 76 ? -8.326 0.562 7.475 1.00 82.88 76 ALA A O 1
ATOM 595 N N . ASP A 1 77 ? -6.849 -0.805 8.448 1.00 81.25 77 ASP A N 1
ATOM 596 C CA . ASP A 1 77 ? -7.494 -0.765 9.768 1.00 81.25 77 ASP A CA 1
ATOM 597 C C . ASP A 1 77 ? -7.516 0.664 10.334 1.00 81.25 77 ASP A C 1
ATOM 599 O O . ASP A 1 77 ? -8.453 1.079 11.017 1.00 81.25 77 ASP A O 1
ATOM 603 N N . SER A 1 78 ? -6.464 1.435 10.052 1.00 80.69 78 SER A N 1
ATOM 604 C CA . SER A 1 78 ? -6.367 2.848 10.418 1.00 80.69 78 SER A CA 1
ATOM 605 C C . SER A 1 78 ? -7.258 3.715 9.533 1.00 80.69 78 SER A C 1
ATOM 607 O O . SER A 1 78 ? -7.868 4.660 10.030 1.00 80.69 78 SER A O 1
ATOM 609 N N . LEU A 1 79 ? -7.374 3.374 8.246 1.00 79.06 79 LEU A N 1
ATOM 610 C CA . LEU A 1 79 ? -8.293 4.035 7.325 1.00 79.06 79 LEU A CA 1
ATOM 611 C C . LEU A 1 79 ? -9.762 3.804 7.723 1.00 79.06 79 LEU A C 1
ATOM 613 O O . LEU A 1 79 ? -10.539 4.753 7.751 1.00 79.06 79 LEU A O 1
ATOM 617 N N . ASP A 1 80 ? -10.138 2.589 8.123 1.00 79.81 80 ASP A N 1
ATOM 618 C CA . ASP A 1 80 ? -11.488 2.274 8.605 1.00 79.81 80 ASP A CA 1
ATOM 619 C C . ASP A 1 80 ? -11.831 3.064 9.875 1.00 79.81 80 ASP A C 1
ATOM 621 O O . ASP A 1 80 ? -12.917 3.637 9.991 1.00 79.81 80 ASP A O 1
ATOM 625 N N . LYS A 1 81 ? -10.881 3.154 10.820 1.00 77.38 81 LYS A N 1
ATOM 626 C CA . LYS A 1 81 ? -11.022 4.002 12.016 1.00 77.38 81 LYS A CA 1
ATOM 627 C C . LYS A 1 81 ? -11.199 5.472 11.645 1.00 77.38 81 LYS A C 1
ATOM 629 O O . LYS A 1 81 ? -12.033 6.145 12.246 1.00 77.38 81 LYS A O 1
ATOM 634 N N . PHE A 1 82 ? -10.447 5.953 10.654 1.00 76.31 82 PHE A N 1
ATOM 635 C CA . PHE A 1 82 ? -10.588 7.309 10.135 1.00 76.31 82 PHE A CA 1
ATOM 636 C C . PHE A 1 82 ? -11.994 7.554 9.561 1.00 76.31 82 PHE A C 1
ATOM 638 O O . PHE A 1 82 ? -12.615 8.563 9.887 1.00 76.31 82 PHE A O 1
ATOM 645 N N . CYS A 1 83 ? -12.540 6.621 8.779 1.00 76.19 83 CYS A N 1
ATOM 646 C CA . CYS A 1 83 ? -13.890 6.745 8.225 1.00 76.19 83 CYS A CA 1
ATOM 647 C C . CYS A 1 83 ? -14.992 6.745 9.290 1.00 76.19 83 CYS A C 1
ATOM 649 O O . CYS A 1 83 ? -16.014 7.408 9.121 1.00 76.19 83 CYS A O 1
ATOM 651 N N . GLY A 1 84 ? -14.780 6.029 10.397 1.00 68.06 84 GLY A N 1
ATOM 652 C CA . GLY A 1 84 ? -15.707 5.992 11.527 1.00 68.06 84 GLY A CA 1
ATOM 653 C C . GLY A 1 84 ? -15.674 7.229 12.433 1.00 68.06 84 GLY A C 1
ATOM 654 O O . GLY A 1 84 ? -16.540 7.348 13.298 1.00 68.06 84 GLY A O 1
ATOM 655 N N . ASN A 1 85 ? -14.707 8.144 12.270 1.00 66.50 85 ASN A N 1
ATOM 656 C CA . ASN A 1 85 ? -14.505 9.273 13.182 1.00 66.50 85 ASN A CA 1
ATOM 657 C C . ASN A 1 85 ? -14.386 10.617 12.436 1.00 66.50 85 ASN A C 1
ATOM 659 O O . ASN A 1 85 ? -13.322 11.005 11.958 1.00 66.50 85 ASN A O 1
ATOM 663 N N . THR A 1 86 ? -15.479 11.386 12.385 1.00 55.66 86 THR A N 1
ATOM 664 C CA . THR A 1 86 ? -15.544 12.683 11.679 1.00 55.66 86 THR A CA 1
ATOM 665 C C . THR A 1 86 ? -14.791 13.825 12.374 1.00 55.66 86 THR A C 1
ATOM 667 O O . THR A 1 86 ? -14.696 14.913 11.808 1.00 55.66 86 THR A O 1
ATOM 670 N N . ASN A 1 87 ? -14.260 13.603 13.583 1.00 54.00 87 ASN A N 1
ATOM 671 C CA . ASN A 1 87 ? -13.636 14.644 14.408 1.00 54.00 87 ASN A CA 1
ATOM 672 C C . ASN A 1 87 ? -12.098 14.689 14.314 1.00 54.00 87 ASN A C 1
ATOM 674 O O . ASN A 1 87 ? -11.483 15.589 14.885 1.00 54.00 87 ASN A O 1
ATOM 678 N N . GLU A 1 88 ? -11.454 13.767 13.588 1.00 54.31 88 GLU A N 1
ATOM 679 C CA . GLU A 1 88 ? -9.994 13.769 13.426 1.00 54.31 88 GLU A CA 1
ATOM 680 C C . GLU A 1 88 ? -9.541 14.552 12.175 1.00 54.31 88 GLU A C 1
ATOM 682 O O . GLU A 1 88 ? -9.751 14.169 11.015 1.00 54.31 88 GLU A O 1
ATOM 687 N N . GLY A 1 89 ? -8.881 15.692 12.410 1.00 49.34 89 GLY A N 1
ATOM 688 C CA . GLY A 1 89 ? -8.267 16.532 11.376 1.00 49.34 89 GLY A CA 1
ATOM 689 C C . GLY A 1 89 ? -7.079 15.861 10.665 1.00 49.34 89 GLY A C 1
ATOM 690 O O . GLY A 1 89 ? -6.410 14.995 11.221 1.00 49.34 89 GLY A O 1
ATOM 691 N N . ILE A 1 90 ? -6.814 16.256 9.405 1.00 48.50 90 ILE A N 1
ATOM 692 C CA . ILE A 1 90 ? -5.778 15.689 8.499 1.00 48.50 90 ILE A CA 1
ATOM 693 C C . ILE A 1 90 ? -4.355 15.657 9.062 1.00 48.50 90 ILE A C 1
ATOM 695 O O . ILE A 1 90 ? -3.509 14.900 8.605 1.00 48.50 90 ILE A O 1
ATOM 699 N N . THR A 1 91 ? -4.068 16.434 10.084 1.00 45.09 91 THR A N 1
ATOM 700 C CA . THR A 1 91 ? -2.703 16.666 10.542 1.00 45.09 91 THR A CA 1
ATOM 701 C C . THR A 1 91 ? -2.035 15.453 11.208 1.00 45.09 91 THR A C 1
ATOM 703 O O . THR A 1 91 ? -0.812 15.421 11.257 1.00 45.09 91 THR A O 1
ATOM 706 N N . ASN A 1 92 ? -2.783 14.408 11.595 1.00 51.59 92 ASN A N 1
ATOM 707 C CA . ASN A 1 92 ? -2.234 13.097 12.002 1.00 51.59 92 ASN A CA 1
ATOM 708 C C . ASN A 1 92 ? -2.088 12.076 10.837 1.00 51.59 92 ASN A C 1
ATOM 710 O O . ASN A 1 92 ? -1.668 10.936 11.057 1.00 51.59 92 ASN A O 1
ATOM 714 N N . LYS A 1 93 ? -2.451 12.445 9.595 1.00 52.94 93 LYS A N 1
ATOM 715 C CA . LYS A 1 93 ? -2.916 11.512 8.543 1.00 52.94 93 LYS A CA 1
ATOM 716 C C . LYS A 1 93 ? -1.894 10.969 7.540 1.00 52.94 93 LYS A C 1
ATOM 718 O O . LYS A 1 93 ? -2.298 10.368 6.555 1.00 52.94 93 LYS A O 1
ATOM 723 N N . CYS A 1 94 ? -0.596 11.078 7.804 1.00 56.78 94 CYS A N 1
ATOM 724 C CA . CYS A 1 94 ? 0.407 10.326 7.032 1.00 56.78 94 CYS A CA 1
ATOM 725 C C . CYS A 1 94 ? 1.011 9.149 7.813 1.00 56.78 94 CYS A C 1
ATOM 727 O O . CYS A 1 94 ? 1.854 8.442 7.282 1.00 56.78 94 CYS A O 1
ATOM 729 N N . THR A 1 95 ? 0.600 8.903 9.063 1.00 64.31 95 THR A N 1
ATOM 730 C CA . THR A 1 95 ? 1.154 7.797 9.875 1.00 64.31 95 THR A CA 1
ATOM 731 C C . THR A 1 95 ? 0.678 6.419 9.418 1.00 64.31 95 THR A C 1
ATOM 733 O O . THR A 1 95 ? 1.389 5.430 9.580 1.00 64.31 95 THR A O 1
ATOM 736 N N . TRP A 1 96 ? -0.508 6.352 8.814 1.00 70.88 96 TRP A N 1
ATOM 737 C CA . TRP A 1 96 ? -1.087 5.128 8.271 1.00 70.88 96 TRP A CA 1
ATOM 738 C C . TRP A 1 96 ? -0.735 4.890 6.799 1.00 70.88 96 TRP A C 1
ATOM 740 O O . TRP A 1 96 ? -1.107 3.846 6.272 1.00 70.88 96 TRP A O 1
ATOM 750 N N . VAL A 1 97 ? 0.014 5.789 6.148 1.00 76.31 97 VAL A N 1
ATOM 751 C CA . VAL A 1 97 ? 0.537 5.554 4.796 1.00 76.31 97 VAL A CA 1
ATOM 752 C C . VAL A 1 97 ? 2.051 5.491 4.798 1.00 76.31 97 VAL A C 1
ATOM 754 O O . VAL A 1 97 ? 2.732 6.371 5.312 1.00 76.31 97 VAL A O 1
ATOM 757 N N . LYS A 1 98 ? 2.585 4.449 4.172 1.00 78.25 98 LYS A N 1
ATOM 758 C CA . LYS A 1 98 ? 3.999 4.336 3.841 1.00 78.25 98 LYS A CA 1
ATOM 759 C C . LYS A 1 98 ? 4.164 4.632 2.361 1.00 78.25 98 LYS A C 1
ATOM 761 O O . LYS A 1 98 ? 3.518 3.997 1.531 1.00 78.25 98 LYS A O 1
ATOM 766 N N . ILE A 1 99 ? 5.010 5.605 2.052 1.00 76.81 99 ILE A N 1
ATOM 767 C CA . ILE A 1 99 ? 5.321 6.010 0.684 1.00 76.81 99 ILE A CA 1
ATOM 768 C C . ILE A 1 99 ? 6.702 5.480 0.360 1.00 76.81 99 ILE A C 1
ATOM 770 O O . ILE A 1 99 ? 7.649 5.666 1.125 1.00 76.81 99 ILE A O 1
ATOM 774 N N . PHE A 1 100 ? 6.792 4.798 -0.767 1.00 76.25 100 PHE A N 1
ATOM 775 C CA . PHE A 1 100 ? 8.010 4.177 -1.220 1.00 76.25 100 PHE A CA 1
ATOM 776 C C . PHE A 1 100 ? 8.448 4.830 -2.521 1.00 76.25 100 PHE A C 1
ATOM 778 O O . PHE A 1 100 ? 7.747 4.797 -3.539 1.00 76.25 100 PHE A O 1
ATOM 785 N N . HIS A 1 101 ? 9.609 5.471 -2.453 1.00 71.81 101 HIS A N 1
ATOM 786 C CA . HIS A 1 101 ? 10.194 6.185 -3.569 1.00 71.81 101 HIS A CA 1
ATOM 787 C C . HIS A 1 101 ? 11.167 5.296 -4.344 1.00 71.81 101 HIS A C 1
ATOM 789 O O . HIS A 1 101 ? 11.546 4.197 -3.940 1.00 71.81 101 HIS A O 1
ATOM 795 N N . ASN A 1 102 ? 11.535 5.797 -5.517 1.00 63.25 102 ASN A N 1
ATOM 796 C CA . ASN A 1 102 ? 12.387 5.112 -6.475 1.00 63.25 102 ASN A CA 1
ATOM 797 C C . ASN A 1 102 ? 13.893 5.190 -6.145 1.00 63.25 102 ASN A C 1
ATOM 799 O O . ASN A 1 102 ? 14.735 4.810 -6.954 1.00 63.25 102 ASN A O 1
ATOM 803 N N . ASP A 1 103 ? 14.245 5.735 -4.984 1.00 61.66 103 ASP A N 1
ATOM 804 C CA . ASP A 1 103 ? 15.610 6.034 -4.547 1.00 61.66 103 ASP A CA 1
ATOM 805 C C . ASP A 1 103 ? 16.463 4.785 -4.262 1.00 61.66 103 ASP A C 1
ATOM 807 O O . ASP A 1 103 ? 17.685 4.885 -4.144 1.00 61.66 103 ASP A O 1
ATOM 811 N N . HIS A 1 104 ? 15.849 3.597 -4.234 1.00 52.78 104 HIS A N 1
ATOM 812 C CA . HIS A 1 104 ? 16.502 2.334 -3.876 1.00 52.78 104 HIS A CA 1
ATOM 813 C C . HIS A 1 104 ? 16.395 1.220 -4.929 1.00 52.78 104 HIS A C 1
ATOM 815 O O . HIS A 1 104 ? 16.505 0.037 -4.599 1.00 52.78 104 HIS A O 1
ATOM 821 N N . LEU A 1 105 ? 16.196 1.555 -6.208 1.00 56.94 105 LEU A N 1
ATOM 822 C CA . LEU A 1 105 ? 16.210 0.532 -7.254 1.00 56.94 105 LEU A CA 1
ATOM 823 C C . LEU A 1 105 ? 17.589 -0.089 -7.454 1.00 56.94 105 LEU A C 1
ATOM 825 O O . LEU A 1 105 ? 18.566 0.601 -7.746 1.00 56.94 105 LEU A O 1
ATOM 829 N N . ALA A 1 106 ? 17.628 -1.422 -7.442 1.00 57.31 106 ALA A N 1
ATOM 830 C CA . ALA A 1 106 ? 18.704 -2.159 -8.081 1.00 57.31 106 ALA A CA 1
ATOM 831 C C . ALA A 1 106 ? 18.635 -1.878 -9.592 1.00 57.31 106 ALA A C 1
ATOM 833 O O . ALA A 1 106 ? 17.818 -2.458 -10.313 1.00 57.31 106 ALA A O 1
ATOM 834 N N . THR A 1 107 ? 19.479 -0.956 -10.060 1.00 54.44 107 THR A N 1
ATOM 835 C CA . THR A 1 107 ? 19.535 -0.465 -11.450 1.00 54.44 107 THR A CA 1
ATOM 836 C C . THR A 1 107 ? 19.723 -1.577 -12.481 1.00 54.44 107 THR A C 1
ATOM 838 O O . THR A 1 107 ? 19.360 -1.408 -13.641 1.00 54.44 107 THR A O 1
ATOM 841 N N . THR A 1 108 ? 20.240 -2.728 -12.057 1.00 57.53 108 THR A N 1
ATOM 842 C CA . THR A 1 108 ? 20.459 -3.913 -12.886 1.00 57.53 108 THR A CA 1
ATOM 843 C C . THR A 1 108 ? 19.237 -4.819 -13.030 1.00 57.53 108 THR A C 1
ATOM 845 O O . THR A 1 108 ? 19.096 -5.435 -14.081 1.00 57.53 108 THR A O 1
ATOM 848 N N . ASN A 1 109 ? 18.3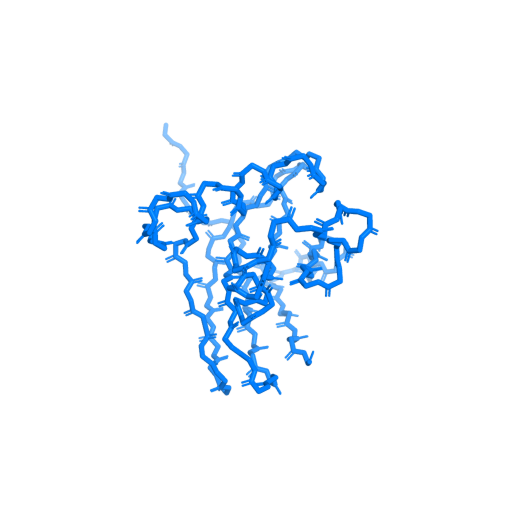36 -4.884 -12.039 1.00 61.59 109 ASN A N 1
ATOM 849 C CA . ASN A 1 109 ? 17.275 -5.903 -12.014 1.00 61.59 109 ASN A CA 1
ATOM 850 C C . ASN A 1 109 ? 15.845 -5.365 -12.093 1.00 61.59 109 ASN A C 1
ATOM 852 O O . ASN A 1 109 ? 14.925 -6.171 -12.129 1.00 61.59 109 ASN A O 1
ATOM 856 N N . LYS A 1 110 ? 15.628 -4.042 -12.155 1.00 70.69 110 LYS A N 1
ATOM 857 C CA . LYS A 1 110 ? 14.281 -3.432 -12.211 1.00 70.69 110 LYS A CA 1
ATOM 858 C C . LYS A 1 110 ? 13.285 -4.085 -11.220 1.00 70.69 110 LYS A C 1
ATOM 860 O O . LYS A 1 110 ? 12.099 -4.258 -11.504 1.00 70.69 110 LYS A O 1
ATOM 865 N N . THR A 1 111 ? 13.784 -4.445 -10.041 1.00 70.88 111 THR A N 1
ATOM 866 C CA . THR A 1 111 ? 13.015 -5.039 -8.945 1.00 70.88 111 THR A CA 1
ATOM 867 C C . THR A 1 111 ? 13.247 -4.233 -7.680 1.00 70.88 111 THR A C 1
ATOM 869 O O . THR A 1 111 ? 14.389 -3.876 -7.380 1.00 70.88 111 THR A O 1
ATOM 872 N N . CYS A 1 112 ? 12.188 -4.000 -6.913 1.00 75.81 112 CYS A N 1
ATOM 873 C CA . CYS A 1 112 ? 12.256 -3.400 -5.585 1.00 75.81 112 CYS A CA 1
ATOM 874 C C . CYS A 1 112 ? 11.438 -4.230 -4.596 1.00 75.81 112 CYS A C 1
ATOM 876 O O . CYS A 1 112 ? 10.404 -4.772 -4.981 1.00 75.81 112 CYS A O 1
ATOM 878 N N . THR A 1 113 ? 11.860 -4.308 -3.333 1.00 82.69 113 THR A N 1
ATOM 879 C CA . THR A 1 113 ? 11.095 -4.993 -2.281 1.00 82.69 113 THR A CA 1
ATOM 880 C C . THR A 1 113 ? 10.876 -4.062 -1.100 1.00 82.69 113 THR A C 1
ATOM 882 O O . THR A 1 113 ? 11.833 -3.590 -0.489 1.00 82.69 113 THR A O 1
ATOM 885 N N . PHE A 1 114 ? 9.614 -3.857 -0.736 1.00 83.38 114 PHE A N 1
ATOM 886 C CA . PHE A 1 114 ? 9.202 -3.058 0.408 1.00 83.38 114 PHE A CA 1
ATOM 887 C C . PHE A 1 114 ? 8.633 -3.948 1.509 1.00 83.38 114 PHE A C 1
ATOM 889 O O . PHE A 1 114 ? 7.665 -4.681 1.307 1.00 83.38 114 PHE A O 1
ATOM 896 N N . ILE A 1 115 ? 9.241 -3.872 2.694 1.00 83.81 115 ILE A N 1
ATOM 897 C CA . ILE A 1 115 ? 8.799 -4.616 3.876 1.00 83.81 115 ILE A CA 1
ATOM 898 C C . ILE A 1 115 ? 7.951 -3.693 4.747 1.00 83.81 115 ILE A C 1
ATOM 900 O O . ILE A 1 115 ? 8.445 -2.720 5.321 1.00 83.81 115 ILE A O 1
ATOM 904 N N . ILE A 1 116 ? 6.677 -4.033 4.887 1.00 83.62 116 ILE A N 1
ATOM 905 C CA . ILE A 1 116 ? 5.752 -3.370 5.798 1.00 83.62 116 ILE A CA 1
ATOM 906 C C . ILE A 1 116 ? 5.854 -4.082 7.146 1.00 83.62 116 ILE A C 1
ATOM 908 O O . ILE A 1 116 ? 5.561 -5.268 7.251 1.00 83.62 116 ILE A O 1
ATOM 912 N N . LYS A 1 117 ? 6.308 -3.352 8.162 1.00 82.94 117 LYS A N 1
ATOM 913 C CA . LYS A 1 117 ? 6.356 -3.775 9.568 1.00 82.94 117 LYS A CA 1
ATOM 914 C C . LYS A 1 117 ? 5.301 -3.046 10.383 1.00 82.94 117 LYS A C 1
ATOM 916 O O . LYS A 1 117 ? 5.103 -1.842 10.076 1.00 82.94 117 LYS A O 1
#

pLDDT: mean 71.33, std 14.32, range [29.38, 94.5]

Foldseek 3Di:
DDDFFDAKEKEFAQDQFKKQKDKDFDDPQPLVVVLLVCCLPPVDCCPSRVDIDHHGDMDIDRDPPDDGIKMKIFGVVVSVVVSVDPPDDCPVPCPRMDIGHPPDDPPPPSYHYDYHD